Protein AF-A0A7J4PYC2-F1 (afdb_monomer)

pLDDT: mean 70.4, std 17.26, range [37.75, 92.25]

Solvent-accessible surface area (backbone atoms only — not comparable to full-atom values): 9037 Å² total; per-residue (Å²): 134,89,86,82,82,88,70,81,59,72,64,55,51,56,52,53,54,52,52,54,60,56,56,68,67,63,72,74,78,79,85,81,79,87,75,77,84,55,96,84,63,50,65,70,57,48,53,49,53,47,51,52,52,48,48,49,53,60,67,70,37,51,102,89,49,78,65,82,45,64,66,20,54,50,27,45,51,52,22,63,72,31,46,86,79,36,57,72,60,17,54,52,28,42,49,50,14,47,53,48,35,50,55,36,46,54,54,51,52,54,50,47,55,52,51,53,53,52,51,51,54,50,51,53,51,52,51,53,52,52,52,62,71,65,53,76,79,77,76,78,73,76,84,78,75,81,76,88,129

Mean predicted aligned error: 15.61 Å

Foldseek 3Di:
DDDDDDDPCVVVVVVVVVVVVVVVLVVLLDDLDDDQDPDPQQLVNLLVVLVVSLVSLQVNADPVQGFPLVQLVVLSVVLVVCSVPDVVSSSVSSVRSSVSSVVSSVVRVVVVVVVVVVVVVVVVVVVVVVVVVPPDPPPPPPPPPPDDD

Radius of gyration: 28.99 Å; Cα contacts (8 Å, |Δi|>4): 77; chains: 1; bounding box: 68×30×98 Å

Secondary structure (DSSP, 8-state):
-------SHHHHHHHHHHHHHHHHHHTT----------TT--HHHHHHHHHHHHHHHHHT-BTTB----HHHHHHHHHHHHHTTT-HHHHHHHHHHHHHHHHHHHHHHHHHHHHHHHHHHHHHHHHHHHHHHHHS--------------

Structure (mmCIF, N/CA/C/O backbone):
data_AF-A0A7J4PYC2-F1
#
_entry.id   AF-A0A7J4PYC2-F1
#
loop_
_atom_site.group_PDB
_atom_site.id
_atom_site.type_symbol
_atom_site.label_atom_id
_atom_site.label_alt_id
_atom_site.label_comp_id
_atom_site.label_asym_id
_atom_site.label_entity_id
_atom_site.label_seq_id
_atom_site.pdbx_PDB_ins_code
_atom_site.Cartn_x
_atom_site.Cartn_y
_atom_site.Cartn_z
_atom_site.occupancy
_atom_site.B_iso_or_equiv
_atom_site.auth_seq_id
_atom_site.auth_comp_id
_atom_site.auth_asym_id
_atom_site.auth_atom_id
_atom_site.pdbx_PDB_model_num
ATOM 1 N N . MET A 1 1 ? -21.188 -21.482 58.028 1.00 39.38 1 MET A N 1
ATOM 2 C CA . MET A 1 1 ? -20.099 -22.199 57.335 1.00 39.38 1 MET A CA 1
ATOM 3 C C . MET A 1 1 ? -20.074 -21.712 55.890 1.00 39.38 1 MET A C 1
ATOM 5 O O . MET A 1 1 ? -21.123 -21.668 55.265 1.00 39.38 1 MET A O 1
ATOM 9 N N . SER A 1 2 ? -18.905 -21.221 55.479 1.00 40.97 2 SER A N 1
ATOM 10 C CA . SER A 1 2 ? -18.466 -20.662 54.185 1.00 40.97 2 SER A CA 1
ATOM 11 C C . SER A 1 2 ? -19.153 -21.221 52.918 1.00 40.97 2 SER A C 1
ATOM 13 O O . SER A 1 2 ? -19.261 -22.432 52.775 1.00 40.97 2 SER A O 1
ATOM 15 N N . THR A 1 3 ? -19.718 -20.347 52.067 1.00 54.69 3 THR A N 1
ATOM 16 C CA . THR A 1 3 ? -19.234 -19.885 50.730 1.00 54.69 3 THR A CA 1
ATOM 17 C C . THR A 1 3 ? -19.562 -20.782 49.538 1.00 54.69 3 THR A C 1
ATOM 19 O O . THR A 1 3 ? -19.070 -21.902 49.464 1.00 54.69 3 THR A O 1
ATOM 22 N N . SER A 1 4 ? -20.248 -20.224 48.535 1.00 44.44 4 SER A N 1
ATOM 23 C CA . SER A 1 4 ? -19.762 -20.172 47.139 1.00 44.44 4 SER A CA 1
ATOM 24 C C . SER A 1 4 ? -20.834 -19.591 46.209 1.00 44.44 4 SER A C 1
ATOM 26 O O . SER A 1 4 ? -21.671 -20.304 45.665 1.00 44.44 4 SER A O 1
ATOM 28 N N . ASP A 1 5 ? -20.788 -18.276 46.000 1.00 47.88 5 ASP A N 1
ATOM 29 C CA . ASP A 1 5 ? -21.436 -17.655 44.844 1.00 47.88 5 ASP A CA 1
ATOM 30 C C . ASP A 1 5 ? -20.661 -18.045 43.570 1.00 47.88 5 ASP A C 1
ATOM 32 O O . ASP A 1 5 ? -19.434 -17.876 43.530 1.00 47.88 5 ASP A O 1
ATOM 36 N N . PRO A 1 6 ? -21.315 -18.532 42.499 1.00 47.97 6 PRO A N 1
ATOM 37 C CA . PRO A 1 6 ? -20.638 -18.776 41.241 1.00 47.97 6 PRO A CA 1
ATOM 38 C C . PRO A 1 6 ? -20.454 -17.446 40.491 1.00 47.97 6 PRO A C 1
ATOM 40 O O . PRO A 1 6 ? -21.300 -16.998 39.728 1.00 47.97 6 PRO A O 1
ATOM 43 N N . VAL A 1 7 ? -19.271 -16.867 40.692 1.00 50.16 7 VAL A N 1
ATOM 44 C CA . VAL A 1 7 ? -18.306 -16.656 39.608 1.00 50.16 7 VAL A CA 1
ATOM 45 C C . VAL A 1 7 ? -18.671 -15.638 38.481 1.00 50.16 7 VAL A C 1
ATOM 47 O O . VAL A 1 7 ? -19.472 -15.918 37.588 1.00 50.16 7 VAL A O 1
ATOM 50 N N . PRO A 1 8 ? -17.955 -14.494 38.393 1.00 51.22 8 PRO A N 1
ATOM 51 C CA . PRO A 1 8 ? -18.131 -13.451 37.372 1.00 51.22 8 PRO A CA 1
ATOM 52 C C . PRO A 1 8 ? -17.347 -13.696 36.056 1.00 51.22 8 PRO A C 1
ATOM 54 O O . PRO A 1 8 ? -16.954 -12.746 35.378 1.00 51.22 8 PRO A O 1
ATOM 57 N N . TYR A 1 9 ? -17.083 -14.946 35.652 1.00 48.59 9 TYR A N 1
ATOM 58 C CA . TYR A 1 9 ? -16.163 -15.230 34.526 1.00 48.59 9 TYR A CA 1
ATOM 59 C C . TYR A 1 9 ? -16.771 -15.060 33.121 1.00 48.59 9 TYR A C 1
ATOM 61 O O . TYR A 1 9 ? -16.027 -14.974 32.145 1.00 48.59 9 TYR A O 1
ATOM 69 N N . ARG A 1 10 ? -18.101 -14.946 32.978 1.00 49.06 10 ARG A N 1
ATOM 70 C CA . ARG A 1 10 ? -18.738 -14.759 31.656 1.00 49.06 10 ARG A CA 1
ATOM 71 C C . ARG A 1 10 ? -18.417 -13.406 31.012 1.00 49.06 10 ARG A C 1
ATOM 73 O O . ARG A 1 10 ? -18.254 -13.339 29.800 1.00 49.06 10 ARG A O 1
ATOM 80 N N . HIS A 1 11 ? -18.274 -12.345 31.807 1.00 49.59 11 HIS A N 1
ATOM 81 C CA . HIS A 1 11 ? -17.941 -11.015 31.285 1.00 49.59 11 HIS A CA 1
ATOM 82 C C . HIS A 1 11 ? -16.463 -10.887 30.889 1.00 49.59 11 HIS A C 1
ATOM 84 O O . HIS A 1 11 ? -16.151 -10.216 29.909 1.00 49.59 11 HIS A O 1
ATOM 90 N N . LEU A 1 12 ? -15.561 -11.584 31.591 1.00 50.16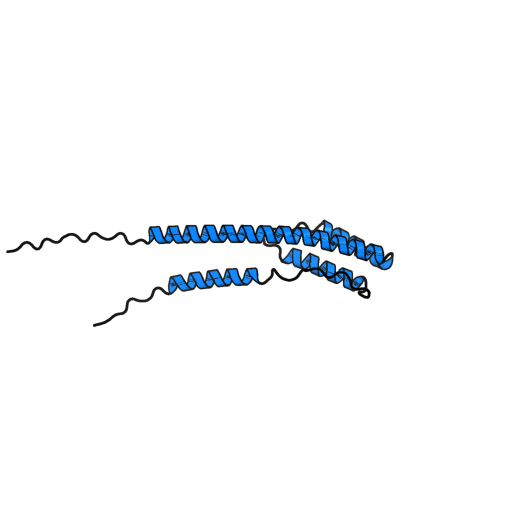 12 LEU A N 1
ATOM 91 C CA . LEU A 1 12 ? -14.131 -11.616 31.261 1.00 50.16 12 LEU A CA 1
ATOM 92 C C . LEU A 1 12 ? -13.854 -12.342 29.939 1.00 50.16 12 LEU A C 1
ATOM 94 O O . LEU A 1 12 ? -12.993 -11.913 29.175 1.00 50.16 12 LEU A O 1
ATOM 98 N N . LEU A 1 13 ? -14.627 -13.386 29.634 1.00 52.78 13 LEU A N 1
ATOM 99 C CA . LEU A 1 13 ? -14.516 -14.131 28.379 1.00 52.78 13 LEU A CA 1
ATOM 100 C C . LEU A 1 13 ? -14.882 -13.262 27.165 1.00 52.78 13 LEU A C 1
ATOM 102 O O . LEU A 1 13 ? -14.166 -13.267 26.168 1.00 52.78 13 LEU A O 1
ATOM 106 N N . CYS A 1 14 ? -15.931 -12.441 27.270 1.00 53.38 14 CYS A N 1
ATOM 107 C CA . CYS A 1 14 ? -16.302 -11.513 26.198 1.00 53.38 14 CYS A CA 1
ATOM 108 C C . CYS A 1 14 ? -15.233 -10.437 25.953 1.00 53.38 14 CYS A C 1
ATOM 110 O O . CYS A 1 14 ? -14.973 -10.096 24.802 1.00 53.38 14 CYS A O 1
ATOM 112 N N . ILE A 1 15 ? -14.582 -9.934 27.008 1.00 56.50 15 ILE A N 1
ATOM 113 C CA . ILE A 1 15 ? -13.504 -8.937 26.887 1.00 56.50 15 ILE A CA 1
ATOM 114 C C . ILE A 1 15 ? -12.249 -9.567 26.264 1.00 56.50 15 ILE A C 1
ATOM 116 O O . ILE A 1 15 ? -11.623 -8.954 25.400 1.00 56.50 15 ILE A O 1
ATOM 120 N N . ALA A 1 16 ? -11.914 -10.807 26.637 1.00 53.88 16 ALA A N 1
ATOM 121 C CA . ALA A 1 16 ? -10.782 -11.538 26.068 1.00 53.88 16 ALA A CA 1
ATOM 122 C C . ALA A 1 16 ? -10.976 -11.859 24.573 1.00 53.88 16 ALA A C 1
ATOM 124 O O . ALA A 1 16 ? -10.043 -11.706 23.786 1.00 53.88 16 ALA A O 1
ATOM 125 N N . VAL A 1 17 ? -12.193 -12.234 24.159 1.00 56.81 17 VAL A N 1
ATOM 126 C CA . VAL A 1 17 ? -12.520 -12.482 22.742 1.00 56.81 17 VAL A CA 1
ATOM 127 C C . VAL A 1 17 ? -12.502 -11.183 21.930 1.00 56.81 17 VAL A C 1
ATOM 129 O O . VAL A 1 17 ? -11.998 -11.175 20.807 1.00 56.81 17 VAL A O 1
ATOM 132 N N . LEU A 1 18 ? -12.966 -10.064 22.504 1.00 53.78 18 LEU A N 1
ATOM 133 C CA . LEU A 1 18 ? -12.870 -8.754 21.854 1.00 53.78 18 LEU A CA 1
ATOM 134 C C . LEU A 1 18 ? -11.400 -8.343 21.660 1.00 53.78 18 LEU A C 1
ATOM 136 O O . LEU A 1 18 ? -11.011 -7.956 20.563 1.00 53.78 18 LEU A O 1
ATOM 140 N N . ALA A 1 19 ? -10.561 -8.494 22.690 1.00 52.19 19 ALA A N 1
ATOM 141 C CA . ALA A 1 19 ? -9.135 -8.169 22.622 1.00 52.19 19 ALA A CA 1
ATOM 142 C C . ALA A 1 19 ? -8.370 -9.038 21.603 1.00 52.19 19 ALA A C 1
ATOM 144 O O . ALA A 1 19 ? -7.509 -8.521 20.889 1.00 52.19 19 ALA A O 1
ATOM 145 N N . ALA A 1 20 ? -8.717 -10.324 21.479 1.00 52.31 20 ALA A N 1
ATOM 146 C CA . ALA A 1 20 ? -8.119 -11.230 20.496 1.00 52.31 20 ALA A CA 1
ATOM 147 C C . ALA A 1 20 ? -8.473 -10.852 19.042 1.00 52.31 20 ALA A C 1
ATOM 149 O O . ALA A 1 20 ? -7.617 -10.940 18.161 1.00 52.31 20 ALA A O 1
ATOM 150 N N . LEU A 1 21 ? -9.695 -10.362 18.793 1.00 50.72 21 LEU A N 1
ATOM 151 C CA . LEU A 1 21 ? -10.105 -9.864 17.472 1.00 50.72 21 LEU A CA 1
ATOM 152 C C . LEU A 1 21 ? -9.372 -8.570 17.076 1.00 50.72 21 LEU A C 1
ATOM 154 O O . LEU A 1 21 ? -9.032 -8.398 15.906 1.00 50.72 21 LEU A O 1
ATOM 158 N N . PHE A 1 22 ? -9.063 -7.686 18.033 1.00 47.72 22 PHE A N 1
ATOM 159 C CA . PHE A 1 22 ? -8.304 -6.457 17.756 1.00 47.72 22 PHE A CA 1
ATOM 160 C C . PHE A 1 22 ? -6.796 -6.697 17.581 1.00 47.72 22 PHE A C 1
ATOM 162 O O . PHE A 1 22 ? -6.171 -6.031 16.753 1.00 47.72 22 PHE A O 1
ATOM 169 N N . TYR A 1 23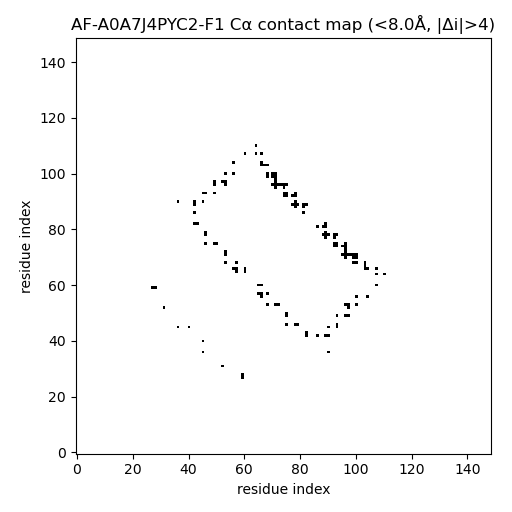 ? -6.207 -7.667 18.292 1.00 45.56 23 TYR A N 1
ATOM 170 C CA . TYR A 1 23 ? -4.782 -8.000 18.140 1.00 45.56 23 TYR A CA 1
ATOM 171 C C . TYR A 1 23 ? -4.463 -8.664 16.790 1.00 45.56 23 TYR A C 1
ATOM 173 O O . TYR A 1 23 ? -3.405 -8.408 16.217 1.00 45.56 23 TYR A O 1
ATOM 181 N N . GLY A 1 24 ? -5.391 -9.455 16.237 1.00 37.75 24 GLY A N 1
ATOM 182 C CA . GLY A 1 24 ? -5.218 -10.089 14.925 1.00 37.75 24 GLY A CA 1
ATOM 183 C C . GLY A 1 24 ? -5.221 -9.113 13.739 1.00 37.75 24 GLY A C 1
ATOM 184 O O . GLY A 1 24 ? -4.593 -9.388 12.720 1.00 37.75 24 GLY A O 1
ATOM 185 N N . ALA A 1 25 ? -5.878 -7.954 13.863 1.00 42.78 25 ALA A N 1
ATOM 186 C CA . ALA A 1 25 ? -5.975 -6.964 12.783 1.00 42.78 25 ALA A CA 1
ATOM 187 C C . ALA A 1 25 ? -4.785 -5.982 12.735 1.00 42.78 25 ALA A C 1
ATOM 189 O O . ALA A 1 25 ? -4.466 -5.439 11.678 1.00 42.78 25 ALA A O 1
ATOM 190 N N . ALA A 1 26 ? -4.100 -5.758 13.861 1.00 40.94 26 ALA A N 1
ATOM 191 C CA . ALA A 1 26 ? -2.967 -4.831 13.937 1.00 40.94 26 ALA A CA 1
ATOM 192 C C . ALA A 1 26 ? -1.638 -5.435 13.436 1.00 40.94 26 ALA A C 1
ATOM 194 O O . ALA A 1 26 ? -0.730 -4.693 13.063 1.00 40.94 26 ALA A O 1
ATOM 195 N N . ALA A 1 27 ? -1.523 -6.767 13.385 1.00 39.03 27 ALA A N 1
ATOM 196 C CA . ALA A 1 27 ? -0.279 -7.464 13.049 1.00 39.03 27 ALA A CA 1
ATOM 197 C C . ALA A 1 27 ? 0.130 -7.382 11.561 1.00 39.03 27 ALA A C 1
ATOM 199 O O . ALA A 1 27 ? 1.276 -7.673 11.234 1.00 39.03 27 ALA A O 1
ATOM 200 N N . ASN A 1 28 ? -0.756 -6.946 10.658 1.00 43.66 28 ASN A N 1
ATOM 201 C CA . ASN A 1 28 ? -0.485 -6.949 9.211 1.00 43.66 28 ASN A CA 1
ATOM 202 C C . ASN A 1 28 ? -0.046 -5.591 8.628 1.00 43.66 28 ASN A C 1
ATOM 204 O O . ASN A 1 28 ? 0.121 -5.469 7.417 1.00 43.66 28 ASN A O 1
ATOM 208 N N . ALA A 1 29 ? 0.165 -4.557 9.451 1.00 40.59 29 ALA A N 1
ATOM 209 C CA . ALA A 1 29 ? 0.474 -3.206 8.958 1.00 40.59 29 ALA A CA 1
ATOM 210 C C . ALA A 1 29 ? 1.978 -2.910 8.756 1.00 40.59 29 ALA A C 1
ATOM 212 O O . ALA A 1 29 ? 2.337 -1.802 8.355 1.00 40.59 29 ALA A O 1
ATOM 213 N N . GLN A 1 30 ? 2.876 -3.866 9.012 1.00 43.41 30 GLN A N 1
ATOM 214 C CA . GLN A 1 30 ? 4.320 -3.665 8.860 1.00 43.41 30 GLN A CA 1
ATOM 215 C C . GLN A 1 30 ? 4.894 -4.519 7.733 1.00 43.41 30 GLN A C 1
ATOM 217 O O . GLN A 1 30 ? 5.207 -5.688 7.917 1.00 43.41 30 GLN A O 1
ATOM 222 N N . SER A 1 31 ? 5.082 -3.907 6.565 1.00 40.38 31 SER A N 1
ATOM 223 C CA . SER A 1 31 ? 6.323 -4.016 5.775 1.00 40.38 31 SER A CA 1
ATOM 224 C C . SER A 1 31 ? 6.122 -3.384 4.404 1.00 40.38 31 SER A C 1
ATOM 226 O O . SER A 1 31 ? 5.604 -3.970 3.461 1.00 40.38 31 SER A O 1
ATOM 228 N N . ALA A 1 32 ? 6.532 -2.129 4.293 1.00 40.66 32 ALA A N 1
ATOM 229 C CA . ALA A 1 32 ? 6.509 -1.421 3.022 1.00 40.66 32 ALA A CA 1
ATOM 230 C C . ALA A 1 32 ? 7.474 -0.222 3.021 1.00 40.66 32 ALA A C 1
ATOM 232 O O . ALA A 1 32 ? 7.326 0.710 2.236 1.00 40.66 32 ALA A O 1
ATOM 233 N N . GLY A 1 33 ? 8.474 -0.246 3.907 1.00 38.47 33 GLY A N 1
ATOM 234 C CA . GLY A 1 33 ? 9.563 0.721 3.916 1.00 38.47 33 GLY A CA 1
ATOM 235 C C . GLY A 1 33 ? 10.507 0.474 2.742 1.00 38.47 33 GLY A C 1
ATOM 236 O O . GLY A 1 33 ? 11.023 -0.627 2.578 1.00 38.47 33 GLY A O 1
ATOM 237 N N . ALA A 1 34 ? 10.648 1.506 1.914 1.00 46.25 34 ALA A N 1
ATOM 238 C CA . ALA A 1 34 ? 11.728 1.805 0.978 1.00 46.25 34 ALA A CA 1
ATOM 239 C C . ALA A 1 34 ? 12.789 0.711 0.733 1.00 46.25 34 ALA A C 1
ATOM 241 O O . ALA A 1 34 ? 13.710 0.518 1.518 1.00 46.25 34 ALA A O 1
ATOM 242 N N . THR A 1 35 ? 12.738 0.112 -0.454 1.00 46.94 35 THR A N 1
ATOM 243 C CA . THR A 1 35 ? 13.915 -0.456 -1.117 1.00 46.94 35 THR A CA 1
ATOM 244 C C . THR A 1 35 ? 13.939 0.101 -2.534 1.00 46.94 35 THR A C 1
ATOM 246 O O . THR A 1 35 ? 13.058 -0.183 -3.345 1.00 46.94 35 THR A O 1
ATOM 249 N N . GLY A 1 36 ? 14.898 0.990 -2.804 1.00 53.62 36 GLY A N 1
ATOM 250 C CA . GLY A 1 36 ? 15.238 1.365 -4.173 1.00 53.62 36 GLY A CA 1
ATOM 251 C C . GLY A 1 36 ? 15.719 0.126 -4.927 1.00 53.62 36 GLY A C 1
ATOM 252 O O . GLY A 1 36 ? 16.291 -0.779 -4.318 1.00 53.62 36 GLY A O 1
ATOM 253 N N . TYR A 1 37 ? 15.456 0.060 -6.234 1.00 59.47 37 TYR A N 1
ATOM 254 C CA . TYR A 1 37 ? 15.951 -1.034 -7.068 1.00 59.47 37 TYR A CA 1
ATOM 255 C C . TYR A 1 37 ? 17.484 -1.023 -7.009 1.00 59.47 37 TYR A C 1
ATOM 257 O O . TYR A 1 37 ? 18.116 -0.072 -7.464 1.00 59.47 37 TYR A O 1
ATOM 265 N N . GLY A 1 38 ? 18.078 -2.036 -6.374 1.00 51.94 38 GLY A N 1
ATOM 266 C CA . GLY A 1 38 ? 19.530 -2.165 -6.296 1.00 51.94 38 GLY A CA 1
ATOM 267 C C . GLY A 1 38 ? 20.127 -2.323 -7.694 1.00 51.94 38 GLY A C 1
ATOM 268 O O . GLY A 1 38 ? 19.542 -3.004 -8.541 1.00 51.94 38 GLY A O 1
ATOM 269 N N . TYR A 1 39 ? 21.288 -1.704 -7.934 1.00 42.75 39 TYR A N 1
ATOM 270 C CA . TYR A 1 39 ? 22.082 -1.915 -9.148 1.00 42.75 39 TYR A CA 1
ATOM 271 C C . TYR A 1 39 ? 22.330 -3.425 -9.324 1.00 42.75 39 TYR A C 1
ATOM 273 O O . TYR A 1 39 ? 23.072 -4.022 -8.550 1.00 42.75 39 TYR A O 1
ATOM 281 N N . GLY A 1 40 ? 21.657 -4.050 -10.297 1.00 55.34 40 GLY A N 1
ATOM 282 C CA . GLY A 1 40 ? 21.726 -5.496 -10.565 1.00 55.34 40 GLY A CA 1
ATOM 283 C C . GLY A 1 40 ? 20.386 -6.241 -10.502 1.00 55.34 40 GLY A C 1
ATOM 284 O O . GLY A 1 40 ? 20.306 -7.386 -10.942 1.00 55.34 40 GLY A O 1
ATOM 285 N N . MET A 1 41 ? 19.311 -5.613 -10.016 1.00 69.06 41 MET A N 1
ATOM 286 C CA . MET A 1 41 ? 17.969 -6.194 -10.103 1.00 69.06 41 MET A CA 1
ATOM 287 C C . MET A 1 41 ? 17.478 -6.115 -11.555 1.00 69.06 41 MET A C 1
ATOM 289 O O . MET A 1 41 ? 17.397 -5.026 -12.105 1.00 69.06 41 MET A O 1
ATOM 293 N N . GLY A 1 42 ? 17.164 -7.244 -12.198 1.00 75.81 42 GLY A N 1
ATOM 294 C CA . GLY A 1 42 ? 16.617 -7.238 -13.562 1.00 75.81 42 GLY A CA 1
ATOM 295 C C . GLY A 1 42 ? 15.238 -6.567 -13.630 1.00 75.81 42 GLY A C 1
ATOM 296 O O . GLY A 1 42 ? 14.462 -6.653 -12.675 1.00 75.81 42 GLY A O 1
ATOM 297 N N . ALA A 1 43 ? 14.897 -5.949 -14.768 1.00 79.75 43 ALA A N 1
ATOM 298 C CA . ALA A 1 43 ? 13.638 -5.210 -14.937 1.00 79.75 43 ALA A CA 1
ATOM 299 C C . ALA A 1 43 ? 12.399 -6.044 -14.577 1.00 79.75 43 ALA A C 1
ATOM 301 O O . ALA A 1 43 ? 11.511 -5.556 -13.884 1.00 79.75 43 ALA A O 1
ATOM 302 N N . SER A 1 44 ? 12.368 -7.328 -14.945 1.00 82.50 44 SER A N 1
ATOM 303 C CA . SER A 1 44 ? 11.272 -8.238 -14.585 1.00 82.50 44 SER A CA 1
ATOM 304 C C . SER A 1 44 ? 11.143 -8.440 -13.073 1.00 82.50 44 SER A C 1
ATOM 306 O O . SER A 1 44 ? 10.035 -8.442 -12.540 1.00 82.50 44 SER A O 1
ATOM 308 N N . ALA A 1 45 ? 12.264 -8.571 -12.357 1.00 83.69 45 ALA A N 1
ATOM 309 C CA . ALA A 1 45 ? 12.255 -8.702 -10.902 1.00 83.69 45 ALA A CA 1
ATOM 310 C C . ALA A 1 45 ? 11.780 -7.401 -10.238 1.00 83.69 45 ALA A C 1
ATOM 312 O O . ALA A 1 45 ? 10.973 -7.446 -9.307 1.00 83.69 45 ALA A O 1
ATOM 313 N N . ALA A 1 46 ? 12.230 -6.251 -10.744 1.00 83.50 46 ALA A N 1
ATOM 314 C CA . ALA A 1 46 ? 11.789 -4.941 -10.282 1.00 83.50 46 ALA A CA 1
ATOM 315 C C . ALA A 1 46 ? 10.277 -4.753 -10.488 1.00 83.50 46 ALA A C 1
ATOM 317 O O . ALA A 1 46 ? 9.576 -4.472 -9.520 1.00 83.50 46 ALA A O 1
ATOM 318 N N . ILE A 1 47 ? 9.761 -5.017 -11.696 1.00 86.31 47 ILE A N 1
ATOM 319 C CA . ILE A 1 47 ? 8.324 -4.976 -12.021 1.00 86.31 47 ILE A CA 1
ATOM 320 C C . ILE A 1 47 ? 7.524 -5.867 -11.069 1.00 86.31 47 ILE A C 1
ATOM 322 O O . ILE A 1 47 ? 6.500 -5.435 -10.540 1.00 86.31 47 ILE A O 1
ATOM 326 N N . ASN A 1 48 ? 7.980 -7.101 -10.843 1.00 87.38 48 ASN A N 1
ATOM 327 C CA . ASN A 1 48 ? 7.289 -8.045 -9.969 1.00 87.38 48 ASN A CA 1
ATOM 328 C C . ASN A 1 48 ? 7.294 -7.574 -8.513 1.00 87.38 48 ASN A C 1
ATOM 330 O O . ASN A 1 48 ? 6.262 -7.640 -7.853 1.00 87.38 48 ASN A O 1
ATOM 334 N N . SER A 1 49 ? 8.411 -7.033 -8.024 1.00 85.38 49 SER A N 1
ATOM 335 C CA . SER A 1 49 ? 8.489 -6.448 -6.682 1.00 85.38 49 SER A CA 1
ATOM 336 C C . SER A 1 49 ? 7.509 -5.284 -6.516 1.00 85.38 49 SER A C 1
ATOM 338 O O . SER A 1 49 ? 6.756 -5.239 -5.541 1.00 85.38 49 SER A O 1
ATOM 340 N N . THR A 1 50 ? 7.456 -4.370 -7.489 1.00 85.56 50 THR A N 1
ATOM 341 C CA . THR A 1 50 ? 6.515 -3.243 -7.477 1.00 85.56 50 THR A CA 1
ATOM 342 C C . THR A 1 50 ? 5.070 -3.719 -7.555 1.00 85.56 50 THR A C 1
ATOM 344 O O . THR A 1 50 ? 4.231 -3.228 -6.809 1.00 85.56 50 THR A O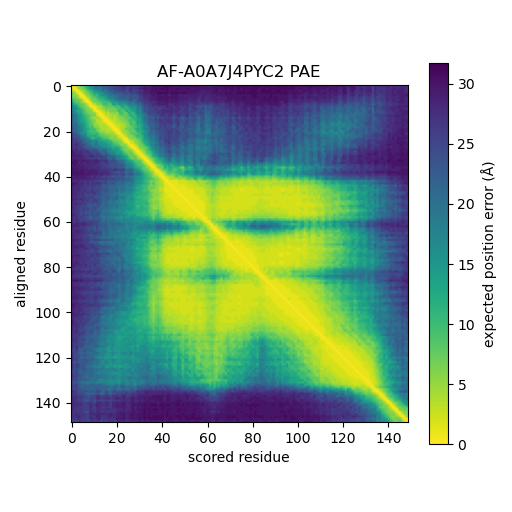 1
ATOM 347 N N . ALA A 1 51 ? 4.768 -4.689 -8.419 1.00 86.50 51 ALA A N 1
ATOM 348 C CA . ALA A 1 51 ? 3.428 -5.254 -8.544 1.00 86.50 51 ALA A CA 1
ATOM 349 C C . ALA A 1 51 ? 2.978 -5.926 -7.241 1.00 86.50 51 ALA A C 1
ATOM 351 O O . ALA A 1 51 ? 1.861 -5.684 -6.790 1.00 86.50 51 ALA A O 1
ATOM 352 N N . SER A 1 52 ? 3.857 -6.696 -6.594 1.00 86.62 52 SER A N 1
ATOM 353 C CA . SER A 1 52 ? 3.588 -7.298 -5.286 1.00 86.62 52 SER A CA 1
ATOM 354 C C . SER A 1 52 ? 3.328 -6.244 -4.211 1.00 86.62 52 SER A C 1
ATOM 356 O O . SER A 1 52 ? 2.398 -6.401 -3.428 1.00 86.62 52 SER A O 1
ATOM 358 N N . TYR A 1 53 ? 4.086 -5.146 -4.205 1.00 84.69 53 TYR A N 1
ATOM 359 C CA . TYR A 1 53 ? 3.867 -4.024 -3.287 1.00 84.69 53 TYR A CA 1
ATOM 360 C C . TYR A 1 53 ? 2.518 -3.323 -3.515 1.00 84.69 53 TYR A C 1
ATOM 362 O O . TYR A 1 53 ? 1.780 -3.051 -2.573 1.00 84.69 53 TYR A O 1
ATOM 370 N N . VAL A 1 54 ? 2.161 -3.039 -4.769 1.00 86.19 54 VAL A N 1
ATOM 371 C CA . VAL A 1 54 ? 0.861 -2.424 -5.090 1.00 86.19 54 VAL A CA 1
ATOM 372 C C . VAL A 1 54 ? -0.284 -3.367 -4.709 1.00 86.19 54 VAL A C 1
ATOM 374 O O . VAL A 1 54 ? -1.275 -2.935 -4.121 1.00 86.19 54 VAL A O 1
ATOM 377 N N . ASN A 1 55 ? -0.129 -4.665 -4.975 1.00 86.38 55 ASN A N 1
ATOM 378 C CA . ASN A 1 55 ? -1.125 -5.671 -4.624 1.00 86.38 55 ASN A CA 1
ATOM 379 C C . ASN A 1 55 ? -1.269 -5.857 -3.112 1.00 86.38 55 ASN A C 1
ATOM 381 O O . ASN A 1 55 ? -2.393 -6.025 -2.648 1.00 86.38 55 ASN A O 1
ATOM 385 N N . SER A 1 56 ? -0.185 -5.790 -2.334 1.00 83.31 56 SER A N 1
ATOM 386 C CA . SER A 1 56 ? -0.287 -5.875 -0.875 1.00 83.31 56 SER A CA 1
ATOM 387 C C . SER A 1 56 ? -1.041 -4.678 -0.298 1.00 83.31 56 SER A C 1
ATOM 389 O O . SER A 1 56 ? -1.859 -4.864 0.599 1.00 83.31 56 SER A O 1
ATOM 391 N N . ILE A 1 57 ? -0.862 -3.474 -0.854 1.00 82.00 57 ILE A N 1
ATOM 392 C CA . ILE A 1 57 ? -1.654 -2.285 -0.487 1.00 82.00 57 ILE A CA 1
ATOM 393 C C . ILE A 1 57 ? -3.125 -2.466 -0.869 1.00 82.00 57 ILE A C 1
ATOM 395 O O . ILE A 1 57 ? -4.011 -2.115 -0.093 1.00 82.00 57 ILE A O 1
ATOM 399 N N . ASN A 1 58 ? -3.398 -3.057 -2.034 1.00 83.06 58 ASN A N 1
ATOM 400 C CA . ASN A 1 58 ? -4.765 -3.374 -2.438 1.00 83.06 58 ASN A CA 1
ATOM 401 C C . ASN A 1 58 ? -5.425 -4.387 -1.486 1.00 83.06 58 ASN A C 1
ATOM 403 O O . ASN A 1 58 ? -6.579 -4.226 -1.117 1.00 83.06 58 ASN A O 1
ATOM 407 N N . GLN A 1 59 ? -4.696 -5.416 -1.047 1.00 78.44 59 GLN A N 1
ATOM 408 C CA . GLN A 1 59 ? -5.215 -6.450 -0.141 1.00 78.44 59 GLN A CA 1
ATOM 409 C C . GLN A 1 59 ? -5.312 -6.001 1.319 1.00 78.44 59 GLN A C 1
ATOM 411 O O . GLN A 1 59 ? -6.137 -6.519 2.062 1.00 78.44 59 GLN A O 1
ATOM 416 N N . SER A 1 60 ? -4.488 -5.040 1.740 1.00 69.00 60 SER A N 1
ATOM 417 C CA . SER A 1 60 ? -4.584 -4.430 3.074 1.00 69.00 60 SER A CA 1
ATOM 418 C C . SER A 1 60 ? -5.684 -3.370 3.164 1.00 69.00 60 SER A C 1
ATOM 420 O O . SER A 1 60 ? -5.894 -2.785 4.227 1.00 69.00 60 SER A O 1
ATOM 422 N N . SER A 1 61 ? -6.426 -3.151 2.075 1.00 63.00 61 SER A N 1
ATOM 423 C CA . SER A 1 61 ? -7.626 -2.330 2.092 1.00 63.00 61 SER A CA 1
ATOM 424 C C . SER A 1 61 ? -8.755 -3.014 2.866 1.00 63.00 61 SER A C 1
ATOM 426 O O . SER A 1 61 ? -9.103 -4.170 2.638 1.00 63.00 61 SER A O 1
ATOM 428 N N . TYR A 1 62 ? -9.311 -2.296 3.839 1.00 63.81 62 TYR A N 1
ATOM 429 C CA . TYR A 1 62 ? -10.489 -2.747 4.576 1.00 63.81 62 TYR A CA 1
ATOM 430 C C . TYR A 1 62 ? -11.741 -2.492 3.730 1.00 63.81 62 TYR A C 1
ATOM 432 O O . TYR A 1 62 ? -11.760 -1.551 2.942 1.00 63.81 62 TYR A O 1
ATOM 440 N N . LEU A 1 63 ? -12.817 -3.257 3.960 1.00 59.03 63 LEU A N 1
ATOM 441 C CA . LEU A 1 63 ? -14.116 -3.168 3.256 1.00 59.03 63 LEU A CA 1
ATOM 442 C C . LEU A 1 63 ? -14.660 -1.738 3.039 1.00 59.03 63 LEU A C 1
ATOM 444 O O . LEU A 1 63 ? -15.457 -1.521 2.134 1.00 59.03 63 LEU A O 1
ATOM 448 N N . ILE A 1 64 ? -14.255 -0.779 3.875 1.00 59.09 64 ILE A N 1
ATOM 449 C CA . ILE A 1 64 ? -14.756 0.601 3.907 1.00 59.09 64 ILE A CA 1
ATOM 450 C C . ILE A 1 64 ? -13.750 1.604 3.302 1.00 59.09 64 ILE A C 1
ATOM 452 O O . ILE A 1 64 ? -14.120 2.727 2.972 1.00 59.09 64 ILE A O 1
ATOM 456 N N . PHE A 1 65 ? -12.482 1.219 3.129 1.00 68.25 65 PHE A N 1
ATOM 457 C CA . PHE A 1 65 ? -11.407 2.103 2.673 1.00 68.25 65 PHE A CA 1
ATOM 458 C C . PHE A 1 65 ? -10.641 1.461 1.518 1.00 68.25 65 PHE A C 1
ATOM 460 O O . PHE A 1 65 ? -9.622 0.810 1.733 1.00 68.25 65 PHE A O 1
ATOM 467 N N . TYR A 1 66 ? -11.119 1.676 0.291 1.00 75.62 66 TYR A N 1
ATOM 468 C CA . TYR A 1 66 ? -10.432 1.230 -0.921 1.00 75.62 66 TYR A CA 1
ATOM 469 C C . TYR A 1 66 ? -9.406 2.276 -1.391 1.00 75.62 66 TYR A C 1
ATOM 471 O O . TYR A 1 66 ? -9.790 3.409 -1.698 1.00 75.62 66 TYR A O 1
ATOM 479 N N . PRO A 1 67 ? -8.107 1.937 -1.475 1.00 80.88 67 PRO A N 1
ATOM 480 C CA . PRO A 1 67 ? -7.091 2.836 -1.999 1.00 80.88 67 PRO A CA 1
ATOM 481 C C . PRO A 1 67 ? -7.272 3.016 -3.510 1.00 80.88 67 PRO A C 1
ATOM 483 O O . PRO A 1 67 ? -7.455 2.049 -4.251 1.00 80.88 67 PRO A O 1
ATOM 486 N N . ASN A 1 68 ? -7.161 4.252 -4.003 1.00 84.94 68 ASN A N 1
ATOM 487 C CA . ASN A 1 68 ? -7.180 4.498 -5.446 1.00 84.94 68 ASN A CA 1
ATOM 488 C C . ASN A 1 68 ? -5.801 4.208 -6.056 1.00 84.94 68 ASN A C 1
ATOM 490 O O . ASN A 1 68 ? -4.929 5.078 -6.115 1.00 84.94 68 ASN A O 1
ATOM 494 N N . LEU A 1 69 ? -5.615 2.975 -6.527 1.00 87.06 69 LEU A N 1
ATOM 495 C CA . LEU A 1 69 ? -4.356 2.491 -7.105 1.00 87.06 69 LEU A CA 1
ATOM 496 C C . LEU A 1 69 ? -4.276 2.628 -8.633 1.00 87.06 69 LEU A C 1
ATOM 498 O O . LEU A 1 69 ? -3.307 2.169 -9.234 1.00 87.06 69 LEU A O 1
ATOM 502 N N . THR A 1 70 ? -5.243 3.292 -9.276 1.00 88.19 70 THR A N 1
ATOM 503 C CA . THR A 1 70 ? -5.303 3.439 -10.745 1.00 88.19 70 THR A CA 1
ATOM 504 C C . THR A 1 70 ? -4.005 4.012 -11.322 1.00 88.19 70 THR A C 1
ATOM 506 O O . THR A 1 70 ? -3.460 3.488 -12.291 1.00 88.19 70 THR A O 1
ATOM 509 N N . GLY A 1 71 ? -3.453 5.052 -10.685 1.00 84.06 71 GLY A N 1
ATOM 510 C CA . GLY A 1 71 ? -2.178 5.646 -11.097 1.00 84.06 71 GLY A CA 1
ATOM 511 C C . GLY A 1 71 ? -1.001 4.674 -10.973 1.00 84.06 71 GLY A C 1
ATOM 512 O O . GLY A 1 71 ? -0.184 4.575 -11.886 1.00 84.06 71 GLY A O 1
ATOM 513 N N . ALA A 1 72 ? -0.943 3.907 -9.881 1.00 87.12 72 ALA A N 1
ATOM 514 C CA . ALA A 1 72 ? 0.107 2.920 -9.657 1.00 87.12 72 ALA A CA 1
ATOM 515 C C . ALA A 1 72 ? 0.062 1.787 -10.696 1.00 87.12 72 ALA A C 1
ATOM 517 O O . ALA A 1 72 ? 1.102 1.430 -11.253 1.00 87.12 72 ALA A O 1
ATOM 518 N N . TYR A 1 73 ? -1.132 1.275 -11.011 1.00 89.69 73 TYR A N 1
ATOM 519 C CA . TYR A 1 73 ? -1.315 0.257 -12.048 1.00 89.69 73 TYR A CA 1
ATOM 520 C C . TYR A 1 73 ? -1.009 0.782 -13.456 1.00 89.69 73 TYR A C 1
ATOM 522 O O . TYR A 1 73 ? -0.375 0.071 -14.235 1.00 89.69 73 TYR A O 1
ATOM 530 N N . ASN A 1 74 ? -1.359 2.035 -13.764 1.00 92.25 74 ASN A N 1
ATOM 531 C CA . ASN A 1 74 ? -1.011 2.655 -15.045 1.00 92.25 74 ASN A CA 1
ATOM 532 C C . ASN A 1 74 ? 0.507 2.754 -15.237 1.00 92.25 74 ASN A C 1
ATOM 534 O O . ASN A 1 74 ? 1.021 2.326 -16.270 1.00 92.25 74 ASN A O 1
ATOM 538 N N . TYR A 1 75 ? 1.240 3.248 -14.234 1.00 89.44 75 TYR A N 1
ATOM 539 C CA . TYR A 1 75 ? 2.702 3.323 -14.305 1.00 89.44 75 TYR A CA 1
ATOM 540 C C . TYR A 1 75 ? 3.362 1.940 -14.372 1.00 89.44 75 TYR A C 1
ATOM 542 O O . TYR A 1 75 ? 4.338 1.770 -15.098 1.00 89.44 75 TYR A O 1
ATOM 550 N N . LEU A 1 76 ? 2.814 0.941 -13.672 1.00 89.06 76 LEU A N 1
ATOM 551 C CA . LEU A 1 76 ? 3.249 -0.455 -13.787 1.00 89.06 76 LEU A CA 1
ATOM 552 C C . LEU A 1 76 ? 3.062 -1.006 -15.205 1.00 89.06 76 LEU A C 1
ATOM 554 O O . LEU A 1 76 ? 3.939 -1.705 -15.709 1.00 89.06 76 LEU A O 1
ATOM 558 N N . ASN A 1 77 ? 1.938 -0.691 -15.848 1.00 91.69 77 ASN A N 1
ATOM 559 C CA . ASN A 1 77 ? 1.657 -1.150 -17.204 1.00 91.69 77 ASN A CA 1
ATOM 560 C C . ASN A 1 77 ? 2.584 -0.477 -18.228 1.00 91.69 77 ASN A C 1
ATOM 562 O O . ASN A 1 77 ? 3.177 -1.152 -19.066 1.00 91.69 77 ASN A O 1
ATOM 566 N N . MET A 1 78 ? 2.801 0.837 -18.096 1.00 88.31 78 MET A N 1
ATOM 567 C CA . MET A 1 78 ? 3.785 1.566 -18.905 1.00 88.31 78 MET A CA 1
ATOM 568 C C . MET A 1 78 ? 5.197 0.991 -18.718 1.00 88.31 78 MET A C 1
ATOM 570 O O . MET A 1 78 ? 5.900 0.762 -19.695 1.00 88.31 78 MET A O 1
ATOM 574 N N . ALA A 1 79 ? 5.594 0.683 -17.479 1.00 87.38 79 ALA A N 1
ATOM 575 C CA . ALA A 1 79 ? 6.899 0.093 -17.192 1.00 87.38 79 ALA A CA 1
ATOM 576 C C . ALA A 1 79 ? 7.073 -1.296 -17.828 1.00 87.38 79 ALA A C 1
ATOM 578 O O . ALA A 1 79 ? 8.155 -1.618 -18.305 1.00 87.38 79 ALA A O 1
ATOM 579 N N . ARG A 1 80 ? 6.017 -2.121 -17.867 1.00 88.06 80 ARG A N 1
ATOM 580 C CA . ARG A 1 80 ? 6.054 -3.424 -18.552 1.00 88.06 80 ARG A CA 1
ATOM 581 C C . ARG A 1 80 ? 6.300 -3.266 -20.048 1.00 88.06 80 ARG A C 1
ATOM 583 O O . ARG A 1 80 ? 7.160 -3.965 -20.581 1.00 88.06 80 ARG A O 1
ATOM 590 N N . ASN A 1 81 ? 5.605 -2.326 -20.681 1.00 89.00 81 ASN A N 1
ATOM 591 C CA . ASN A 1 81 ? 5.729 -2.073 -22.116 1.00 89.00 81 ASN A CA 1
ATOM 592 C C . ASN A 1 81 ? 7.111 -1.517 -22.494 1.00 89.00 81 ASN A C 1
ATOM 594 O O . ASN A 1 81 ? 7.668 -1.899 -23.516 1.00 89.00 81 ASN A O 1
ATOM 598 N N . GLU A 1 82 ? 7.695 -0.671 -21.643 1.00 85.62 82 GLU A N 1
ATOM 599 C CA . GLU A 1 82 ? 8.985 -0.011 -21.901 1.00 85.62 82 GLU A CA 1
ATOM 600 C C . GLU A 1 82 ? 10.210 -0.819 -21.439 1.00 85.62 82 GLU A C 1
ATOM 602 O O . GLU A 1 82 ? 11.349 -0.459 -21.749 1.00 85.62 82 GLU A O 1
ATOM 607 N N . SER A 1 83 ? 9.996 -1.932 -20.727 1.00 81.62 83 SER A N 1
ATOM 608 C CA . SER A 1 83 ? 11.060 -2.731 -20.096 1.00 81.62 83 SER A CA 1
ATOM 609 C C . SER A 1 83 ? 12.106 -3.289 -21.060 1.00 81.62 83 SER A C 1
ATOM 611 O O . SER A 1 83 ? 13.245 -3.514 -20.652 1.00 81.62 83 SER A O 1
ATOM 613 N N . GLN A 1 84 ? 11.738 -3.484 -22.328 1.00 80.12 84 GLN A N 1
ATOM 614 C CA . GLN A 1 84 ? 12.627 -3.983 -23.382 1.00 80.12 84 GLN A CA 1
ATOM 615 C C . GLN A 1 84 ? 13.312 -2.858 -24.172 1.00 80.12 84 GLN A C 1
ATOM 617 O O . GLN A 1 84 ? 14.339 -3.095 -24.802 1.00 80.12 84 GLN A O 1
ATOM 622 N N . THR A 1 85 ? 12.767 -1.640 -24.118 1.00 82.25 85 THR A N 1
ATOM 623 C CA . THR A 1 85 ? 13.205 -0.502 -24.940 1.00 82.25 85 THR A CA 1
ATOM 624 C C . THR A 1 85 ? 14.123 0.432 -24.160 1.00 82.25 85 THR A C 1
ATOM 626 O O . THR A 1 85 ? 15.154 0.870 -24.668 1.00 82.25 85 THR A O 1
ATOM 629 N N . ASN A 1 86 ? 13.771 0.750 -22.910 1.00 83.31 86 ASN A N 1
ATOM 630 C CA . ASN A 1 86 ? 14.529 1.682 -22.084 1.00 83.31 86 ASN A CA 1
ATOM 631 C C . ASN A 1 86 ? 14.436 1.313 -20.597 1.00 83.31 86 ASN A C 1
ATOM 633 O O . ASN A 1 86 ? 13.472 1.634 -19.893 1.00 83.31 86 ASN A O 1
ATOM 637 N N . LEU A 1 87 ? 15.495 0.676 -20.097 1.00 81.81 87 LEU A N 1
ATOM 638 C CA . LEU A 1 87 ? 15.596 0.255 -18.699 1.00 81.81 87 LEU A CA 1
ATOM 639 C C . LEU A 1 87 ? 15.549 1.443 -17.726 1.00 81.81 87 LEU A C 1
ATOM 641 O O . LEU A 1 87 ? 14.857 1.379 -16.713 1.00 81.81 87 LEU A O 1
ATOM 645 N N . THR A 1 88 ? 16.223 2.550 -18.038 1.00 82.19 88 THR A N 1
ATOM 646 C CA . THR A 1 88 ? 16.249 3.747 -17.180 1.00 82.19 88 THR A CA 1
ATOM 647 C C . THR A 1 88 ? 14.857 4.354 -17.029 1.00 82.19 88 THR A C 1
ATOM 649 O O . THR A 1 88 ? 14.421 4.667 -15.919 1.00 82.19 88 THR A O 1
ATOM 652 N N . TYR A 1 89 ? 14.127 4.472 -18.139 1.00 82.31 89 TYR A N 1
ATOM 653 C CA . TYR A 1 89 ? 12.752 4.965 -18.129 1.00 82.31 89 TYR A CA 1
ATOM 654 C C . TYR A 1 89 ? 11.810 4.010 -17.384 1.00 82.31 89 TYR A C 1
ATOM 656 O O . TYR A 1 89 ? 10.970 4.450 -16.597 1.00 82.31 89 TYR A O 1
ATOM 664 N N . THR A 1 90 ? 12.023 2.702 -17.536 1.00 82.69 90 THR A N 1
ATOM 665 C CA . THR A 1 90 ? 11.291 1.660 -16.805 1.00 82.69 90 THR A CA 1
ATOM 666 C C . THR A 1 90 ? 11.445 1.811 -15.294 1.00 82.69 90 THR A C 1
ATOM 668 O O . THR A 1 90 ? 10.442 1.867 -14.583 1.00 82.69 90 THR A O 1
ATOM 671 N N . TYR A 1 91 ? 12.669 1.957 -14.775 1.00 82.31 91 TYR A N 1
ATOM 672 C CA . TYR A 1 91 ? 12.878 2.155 -13.333 1.00 82.31 91 TYR A CA 1
ATOM 673 C C . TYR A 1 91 ? 12.243 3.447 -12.814 1.00 82.31 91 TYR A C 1
ATOM 675 O O . TYR A 1 91 ? 11.701 3.461 -11.706 1.00 82.31 91 TYR A O 1
ATOM 683 N N . LEU A 1 92 ? 12.248 4.516 -13.616 1.00 86.00 92 LEU A N 1
ATOM 684 C CA . LEU A 1 92 ? 11.581 5.770 -13.269 1.00 86.00 92 LEU A CA 1
ATOM 685 C C . LEU A 1 92 ? 10.060 5.584 -13.151 1.00 86.00 92 LEU A C 1
ATOM 687 O O . LEU A 1 92 ? 9.455 6.050 -12.181 1.00 86.00 92 LEU A O 1
ATOM 691 N N . LEU A 1 93 ? 9.442 4.865 -14.091 1.00 86.50 93 LEU A N 1
ATOM 692 C CA . LEU A 1 93 ? 8.016 4.528 -14.042 1.00 86.50 93 LEU A CA 1
ATOM 693 C C . LEU A 1 93 ? 7.679 3.635 -12.843 1.00 86.50 93 LEU A C 1
ATOM 695 O O . LEU A 1 93 ? 6.711 3.905 -12.132 1.00 86.50 93 LEU A O 1
ATOM 699 N N . LEU A 1 94 ? 8.504 2.628 -12.548 1.00 85.69 94 LEU A N 1
ATOM 700 C CA . LEU A 1 94 ? 8.327 1.778 -11.368 1.00 85.69 94 LEU A CA 1
ATOM 701 C C . LEU A 1 94 ? 8.474 2.560 -10.055 1.00 85.69 94 LEU A C 1
ATOM 703 O O . LEU A 1 94 ? 7.768 2.281 -9.084 1.00 85.69 94 LEU A O 1
ATOM 707 N N . GLY A 1 95 ? 9.362 3.556 -10.017 1.00 81.88 95 GLY A N 1
ATOM 708 C CA . GLY A 1 95 ? 9.472 4.497 -8.903 1.00 81.88 95 GLY A CA 1
ATOM 709 C C . GLY A 1 95 ? 8.189 5.310 -8.713 1.00 81.88 95 GLY A C 1
ATOM 710 O O . GLY A 1 95 ? 7.667 5.384 -7.600 1.00 81.88 95 GLY A O 1
ATOM 711 N N . LYS A 1 96 ? 7.621 5.845 -9.804 1.00 84.00 96 LYS A N 1
ATOM 712 C CA . LYS A 1 96 ? 6.334 6.565 -9.780 1.00 84.00 96 LYS A CA 1
ATOM 713 C C . LYS A 1 96 ? 5.171 5.674 -9.344 1.00 84.00 96 LYS A C 1
ATOM 715 O O . LYS A 1 96 ? 4.353 6.108 -8.534 1.00 84.00 96 LYS A O 1
ATOM 720 N N . ALA A 1 97 ? 5.118 4.431 -9.828 1.00 84.56 97 ALA A N 1
ATOM 721 C CA . ALA A 1 97 ? 4.108 3.453 -9.428 1.00 84.56 97 ALA A CA 1
ATOM 722 C C . ALA A 1 97 ? 4.140 3.212 -7.913 1.00 84.56 97 ALA A C 1
ATOM 724 O O . ALA A 1 97 ? 3.114 3.303 -7.236 1.00 84.56 97 ALA A O 1
ATOM 725 N N . ARG A 1 98 ? 5.341 2.979 -7.369 1.00 84.44 98 ARG A N 1
ATOM 726 C CA . ARG A 1 98 ? 5.540 2.740 -5.938 1.00 84.44 98 ARG A CA 1
ATOM 727 C C . ARG A 1 98 ? 5.209 3.969 -5.096 1.00 84.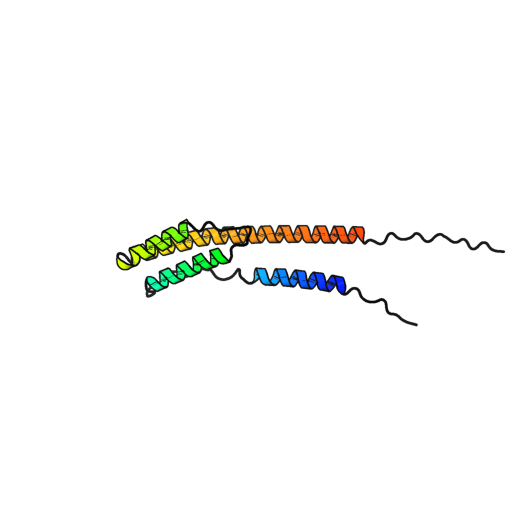44 98 ARG A C 1
ATOM 729 O O . ARG A 1 98 ? 4.489 3.838 -4.114 1.00 84.44 98 ARG A O 1
ATOM 736 N N . ALA A 1 99 ? 5.674 5.152 -5.499 1.00 83.50 99 ALA A N 1
ATOM 737 C CA . ALA A 1 99 ? 5.375 6.401 -4.802 1.00 83.50 99 ALA A CA 1
ATOM 738 C C . ALA A 1 99 ? 3.863 6.681 -4.764 1.00 83.50 99 ALA A C 1
ATOM 740 O O . ALA A 1 99 ? 3.322 7.017 -3.712 1.00 83.50 99 ALA A O 1
ATOM 741 N N . SER A 1 100 ? 3.166 6.473 -5.886 1.00 85.38 100 SER A N 1
ATOM 742 C CA . SER A 1 100 ? 1.710 6.627 -5.962 1.00 85.38 100 SER A CA 1
ATOM 743 C C . SER A 1 100 ? 0.984 5.675 -5.007 1.00 85.38 100 SER A C 1
ATOM 745 O O . SER A 1 100 ? 0.092 6.109 -4.278 1.00 85.38 100 SER A O 1
ATOM 747 N N . ALA A 1 101 ? 1.392 4.405 -4.955 1.00 84.44 101 ALA A N 1
ATOM 748 C CA . ALA A 1 101 ? 0.813 3.436 -4.030 1.00 84.44 101 ALA A CA 1
ATOM 749 C C . ALA A 1 101 ? 1.142 3.757 -2.561 1.00 84.44 101 ALA A C 1
ATOM 751 O O . ALA A 1 101 ? 0.269 3.661 -1.702 1.00 84.44 101 ALA A O 1
ATOM 752 N N . GLN A 1 102 ? 2.358 4.226 -2.269 1.00 84.25 102 GLN A N 1
ATOM 753 C CA . GLN A 1 102 ? 2.774 4.611 -0.919 1.00 84.25 102 GLN A CA 1
ATOM 754 C C . GLN A 1 102 ? 1.938 5.772 -0.359 1.00 84.25 102 GLN A C 1
ATOM 756 O O . GLN A 1 102 ? 1.572 5.750 0.817 1.00 84.25 102 GLN A O 1
ATOM 761 N N . VAL A 1 103 ? 1.589 6.766 -1.184 1.00 85.62 103 VAL A N 1
ATOM 762 C CA . VAL A 1 103 ? 0.682 7.854 -0.771 1.00 85.62 103 VAL A CA 1
ATOM 763 C C . VAL A 1 103 ? -0.672 7.289 -0.342 1.00 85.62 103 VAL A C 1
ATOM 765 O O . VAL A 1 103 ? -1.185 7.653 0.716 1.00 85.62 103 VAL A O 1
ATOM 768 N N . GLN A 1 104 ? -1.225 6.350 -1.113 1.00 83.88 104 GLN A N 1
ATOM 769 C CA . GLN A 1 104 ? -2.494 5.704 -0.769 1.00 83.88 104 GLN A CA 1
ATOM 770 C C . GLN A 1 104 ? -2.388 4.870 0.509 1.00 83.88 104 GLN A C 1
ATOM 772 O O . GLN A 1 104 ? -3.279 4.920 1.353 1.00 83.88 104 GLN A O 1
ATOM 777 N N . GLN A 1 105 ? -1.272 4.166 0.704 1.00 83.12 105 GLN A N 1
ATOM 778 C CA . GLN A 1 105 ? -1.016 3.421 1.934 1.00 83.12 105 GLN A CA 1
ATOM 779 C C . GLN A 1 105 ? -0.990 4.337 3.165 1.00 83.12 105 GLN A C 1
ATOM 781 O O . GLN A 1 105 ? -1.587 4.013 4.188 1.00 83.12 105 GLN A O 1
ATOM 786 N N . GLN A 1 106 ? -0.337 5.500 3.082 1.00 81.25 106 GLN A N 1
ATOM 787 C CA . GLN A 1 106 ? -0.301 6.459 4.192 1.00 81.25 106 GLN A CA 1
ATOM 788 C C . GLN A 1 106 ? -1.690 6.999 4.536 1.00 81.25 106 GLN A C 1
ATOM 790 O O . GLN A 1 106 ? -2.017 7.165 5.711 1.00 81.25 106 GLN A O 1
ATOM 795 N N . ILE A 1 107 ? -2.512 7.259 3.520 1.00 80.38 107 ILE A N 1
ATOM 796 C CA . ILE A 1 107 ? -3.906 7.664 3.705 1.00 80.38 107 ILE A CA 1
ATOM 797 C C . ILE A 1 107 ? -4.682 6.549 4.421 1.00 80.38 107 ILE A C 1
ATOM 799 O O . ILE A 1 107 ? -5.366 6.812 5.410 1.00 80.38 107 ILE A O 1
ATOM 803 N N . LEU A 1 108 ? -4.509 5.300 3.985 1.00 79.81 108 LEU A N 1
ATOM 804 C CA . LEU A 1 108 ? -5.162 4.133 4.576 1.00 79.81 108 LEU A CA 1
ATOM 805 C C . LEU A 1 108 ? -4.794 3.950 6.058 1.00 79.81 108 LEU A C 1
ATOM 807 O O . LEU A 1 108 ? -5.674 3.761 6.896 1.00 79.81 108 LEU A O 1
ATOM 811 N N . LEU A 1 109 ? -3.510 4.100 6.399 1.00 77.19 109 LEU A N 1
ATOM 812 C CA . LEU A 1 109 ? -3.024 4.029 7.782 1.00 77.19 109 LEU A CA 1
ATOM 813 C C . LEU A 1 109 ? -3.617 5.134 8.668 1.00 77.19 109 LEU A C 1
ATOM 815 O O . LEU A 1 109 ? -3.988 4.870 9.813 1.00 77.19 109 LEU A O 1
ATOM 819 N N . LYS A 1 110 ? -3.762 6.361 8.148 1.00 75.19 110 LYS A N 1
ATOM 820 C CA . LYS A 1 110 ? -4.413 7.457 8.888 1.00 75.19 110 LYS A CA 1
ATOM 821 C C . LYS A 1 110 ? -5.879 7.145 9.188 1.00 75.19 110 LYS A C 1
ATOM 823 O O . LYS A 1 110 ? -6.326 7.349 10.317 1.00 75.19 110 LYS A O 1
ATOM 828 N N . TYR A 1 111 ? -6.620 6.618 8.212 1.00 75.69 111 TYR A N 1
ATOM 829 C CA . TYR A 1 111 ? -8.011 6.207 8.429 1.00 75.69 111 TYR A CA 1
ATOM 830 C C . TYR A 1 111 ? -8.125 5.038 9.406 1.00 75.69 111 TYR A C 1
ATOM 832 O O . TYR A 1 111 ? -9.017 5.044 10.254 1.00 75.69 111 TYR A O 1
ATOM 840 N N . GLN A 1 112 ? -7.194 4.082 9.358 1.00 74.19 112 GLN A N 1
ATOM 841 C CA . GLN A 1 112 ? -7.148 2.975 10.311 1.00 74.19 112 GLN A CA 1
ATOM 842 C C . GLN A 1 112 ? -7.002 3.489 11.751 1.00 74.19 112 GLN A C 1
ATOM 844 O O . GLN A 1 112 ? -7.783 3.100 12.619 1.00 74.19 112 GLN A O 1
ATOM 849 N N . GLN A 1 113 ? -6.076 4.419 11.996 1.00 75.06 113 GLN A N 1
ATOM 850 C CA . GLN A 1 113 ? -5.878 5.018 13.321 1.00 75.06 113 GLN A CA 1
ATOM 851 C C . GLN A 1 113 ? -7.127 5.758 13.821 1.00 75.06 113 GLN A C 1
ATOM 853 O O . GLN A 1 113 ? -7.538 5.568 14.966 1.00 75.06 113 GLN A O 1
ATOM 858 N N . LEU A 1 114 ? -7.767 6.552 12.956 1.00 76.38 114 LEU A N 1
ATOM 859 C CA . LEU A 1 114 ? -9.004 7.261 13.297 1.00 76.38 114 LEU A CA 1
ATOM 860 C C . LEU A 1 114 ? -10.158 6.295 13.592 1.00 76.38 114 LEU A C 1
ATOM 862 O O . LEU A 1 114 ? -10.871 6.473 14.578 1.00 76.38 114 LEU A O 1
ATOM 866 N N . SER A 1 115 ? -10.325 5.251 12.777 1.00 76.94 115 SER A N 1
ATOM 867 C CA . SER A 1 115 ? -11.385 4.255 12.972 1.00 76.94 115 SER A CA 1
ATOM 868 C C . SER A 1 115 ? -11.218 3.479 14.281 1.00 76.94 115 SER A C 1
ATOM 870 O O . SER A 1 115 ? -12.189 3.295 15.013 1.00 76.94 115 SER A O 1
ATOM 872 N N . LEU A 1 116 ? -9.984 3.106 14.632 1.00 80.31 116 LEU A N 1
ATOM 873 C CA . LEU A 1 116 ? -9.672 2.432 15.890 1.00 80.31 116 LEU A CA 1
ATOM 874 C C . LEU A 1 116 ? -10.003 3.329 17.088 1.00 80.31 116 LEU A C 1
ATOM 876 O O . LEU A 1 116 ? -10.622 2.868 18.046 1.00 80.31 116 LEU A O 1
ATOM 880 N N . LEU A 1 117 ? -9.666 4.619 17.011 1.00 84.25 117 LEU A N 1
ATOM 881 C CA . LEU A 1 117 ? -10.004 5.586 18.054 1.00 84.25 117 LEU A CA 1
ATOM 882 C C . LEU A 1 117 ? -11.523 5.715 18.246 1.00 84.25 117 LEU A C 1
ATOM 884 O O . LEU A 1 117 ? -11.999 5.675 19.380 1.00 84.25 117 LEU A O 1
ATOM 888 N N . ILE A 1 118 ? -12.292 5.798 17.156 1.00 82.62 118 ILE A N 1
ATOM 889 C CA . ILE A 1 118 ? -13.762 5.866 17.213 1.00 82.62 118 ILE A CA 1
ATOM 890 C C . ILE A 1 118 ? -14.344 4.610 17.874 1.00 82.62 118 ILE A C 1
ATOM 892 O O . ILE A 1 118 ? -15.213 4.718 18.740 1.00 82.62 118 ILE A O 1
ATOM 896 N N . ILE A 1 119 ? -13.844 3.424 17.513 1.00 84.75 119 ILE A N 1
ATOM 897 C CA . ILE A 1 119 ? -14.302 2.154 18.090 1.00 84.75 119 ILE A CA 1
ATOM 898 C C . ILE A 1 119 ? -14.010 2.091 19.594 1.00 84.75 119 ILE A C 1
ATOM 900 O O . ILE A 1 119 ? -14.880 1.674 20.358 1.00 84.75 119 ILE A O 1
ATOM 904 N N . ILE A 1 120 ? -12.831 2.542 20.040 1.00 85.25 120 ILE A N 1
ATOM 905 C CA . ILE A 1 120 ? -12.491 2.590 21.472 1.00 85.25 120 ILE A CA 1
ATOM 906 C C . ILE A 1 120 ? -13.455 3.508 22.226 1.00 85.25 120 IL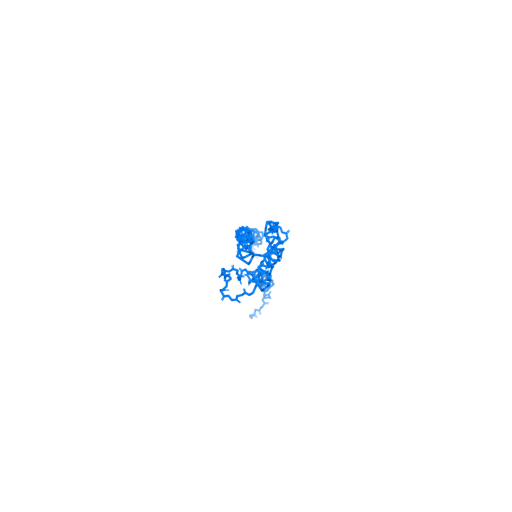E A C 1
ATOM 908 O O . ILE A 1 120 ? -13.988 3.111 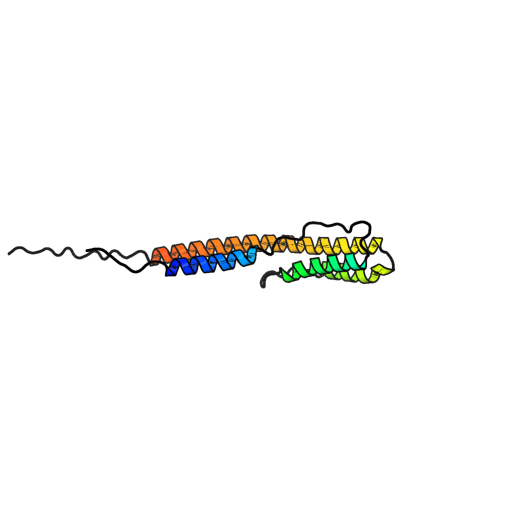23.263 1.00 85.25 120 ILE A O 1
ATOM 912 N N . VAL A 1 121 ? -13.719 4.710 21.705 1.00 88.56 121 VAL A N 1
ATOM 913 C CA . VAL A 1 121 ? -14.651 5.655 22.341 1.00 88.56 121 VAL A CA 1
ATOM 914 C C . VAL A 1 121 ? -16.050 5.046 22.443 1.00 88.56 121 VAL A C 1
ATOM 916 O O . VAL A 1 121 ? -16.665 5.093 23.510 1.00 88.56 121 VAL A O 1
ATOM 919 N N . LEU A 1 122 ? -16.534 4.418 21.367 1.00 88.69 122 LEU A N 1
ATOM 920 C CA . LEU A 1 122 ? -17.836 3.754 21.351 1.00 88.69 122 LEU A CA 1
ATOM 921 C C . LEU A 1 122 ? -17.901 2.605 22.371 1.00 88.69 122 LEU A C 1
ATOM 923 O O . LEU A 1 122 ? -18.888 2.473 23.094 1.00 88.69 122 LEU A O 1
ATOM 927 N N . ALA A 1 123 ? -16.843 1.796 22.458 1.00 88.50 123 ALA A N 1
ATOM 928 C CA . ALA A 1 123 ? -16.758 0.676 23.390 1.00 88.50 123 ALA A CA 1
ATOM 929 C C . ALA A 1 123 ? -16.787 1.143 24.854 1.00 88.50 123 ALA A C 1
ATOM 931 O O . ALA A 1 123 ? -17.525 0.577 25.663 1.00 88.50 123 ALA A O 1
ATOM 932 N N . VAL A 1 124 ? -16.045 2.204 25.193 1.00 90.44 124 VAL A N 1
ATOM 933 C CA . VAL A 1 124 ? -16.060 2.801 26.540 1.00 90.44 124 VAL A CA 1
ATOM 934 C C . VAL A 1 124 ? -17.438 3.377 26.864 1.00 90.44 124 VAL A C 1
ATOM 936 O O . VAL A 1 124 ? -17.950 3.159 27.963 1.00 90.44 124 VAL A O 1
ATOM 939 N N . PHE A 1 125 ? -18.069 4.061 25.906 1.00 92.06 125 PHE A N 1
ATOM 940 C CA . PHE A 1 125 ? -19.414 4.605 26.078 1.00 92.06 125 PHE A CA 1
ATOM 941 C C . PHE A 1 125 ? -20.441 3.501 26.363 1.00 92.06 125 PHE A C 1
ATOM 943 O O . PHE A 1 125 ? -21.174 3.587 27.347 1.00 92.06 125 PHE A O 1
ATOM 950 N N . LEU A 1 126 ? -20.442 2.427 25.567 1.00 89.94 126 LEU A N 1
ATOM 951 C CA . LEU A 1 126 ? -21.298 1.255 25.777 1.00 89.94 126 LEU A CA 1
ATOM 952 C C . LEU A 1 126 ? -21.052 0.594 27.137 1.00 89.94 126 LEU A C 1
ATOM 954 O O . LEU A 1 126 ? -22.012 0.266 27.834 1.00 89.94 126 LEU A O 1
ATOM 958 N N . ALA A 1 127 ? -19.788 0.435 27.540 1.00 87.75 127 ALA A N 1
ATOM 959 C CA . ALA A 1 127 ? -19.434 -0.133 28.839 1.00 87.75 127 ALA A CA 1
ATOM 960 C C . ALA A 1 127 ? -19.953 0.726 30.008 1.00 87.75 127 ALA A C 1
ATOM 962 O O . ALA A 1 127 ? -20.517 0.190 30.964 1.00 87.75 127 ALA A O 1
ATOM 963 N N . ALA A 1 128 ? -19.825 2.053 29.917 1.00 86.88 128 ALA A N 1
ATOM 964 C CA . ALA A 1 128 ? -20.345 2.983 30.919 1.00 86.88 128 ALA A CA 1
ATOM 965 C C . ALA A 1 128 ? -21.880 2.942 31.004 1.00 86.88 128 ALA A C 1
ATOM 967 O O . ALA A 1 128 ? -22.449 2.943 32.099 1.00 86.88 128 ALA A O 1
ATOM 968 N N . LEU A 1 129 ? -22.550 2.851 29.853 1.00 89.12 129 LEU A N 1
ATOM 969 C CA . LEU A 1 129 ? -24.004 2.733 29.756 1.00 89.12 129 LEU A CA 1
ATOM 970 C C . LEU A 1 129 ? -24.488 1.432 30.417 1.00 89.12 129 LEU A C 1
ATOM 972 O O . LEU A 1 129 ? -25.404 1.460 31.240 1.00 89.12 129 LEU A O 1
ATOM 976 N N . LEU A 1 130 ? -23.808 0.312 30.145 1.00 87.88 130 LEU A N 1
ATOM 977 C CA . LEU A 1 130 ? -24.084 -0.979 30.782 1.00 87.88 130 LEU A CA 1
ATOM 978 C C . LEU A 1 130 ? -23.908 -0.913 32.305 1.00 87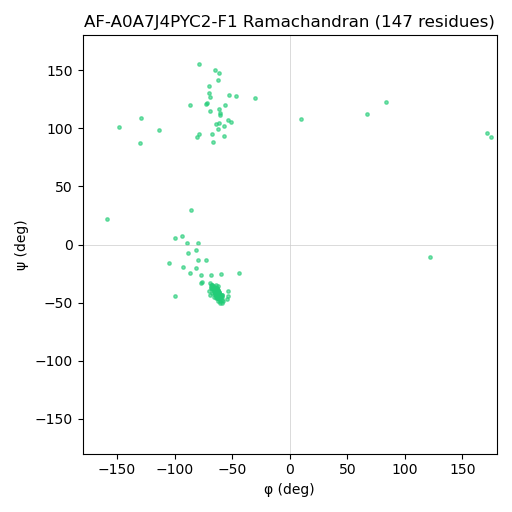.88 130 LEU A C 1
ATOM 980 O O . LEU A 1 130 ? -24.764 -1.386 33.054 1.00 87.88 130 LEU A O 1
ATOM 984 N N . TYR A 1 131 ? -22.819 -0.291 32.763 1.00 86.12 131 TYR A N 1
ATOM 985 C CA . TYR A 1 131 ? -22.531 -0.122 34.185 1.00 86.12 131 TYR A CA 1
ATOM 986 C C . TYR A 1 131 ? -23.613 0.698 34.899 1.00 86.12 131 TYR A C 1
ATOM 988 O O . TYR A 1 131 ? -24.037 0.344 36.002 1.00 86.12 131 TYR A O 1
ATOM 996 N N . PHE A 1 132 ? -24.113 1.763 34.265 1.00 83.62 132 PHE A N 1
ATOM 997 C CA . PHE A 1 132 ? -25.192 2.575 34.825 1.00 83.62 132 PHE A CA 1
ATOM 998 C C . PHE A 1 132 ? -26.504 1.787 34.954 1.00 83.62 132 PHE A C 1
ATOM 1000 O O . PHE A 1 132 ? -27.164 1.870 35.991 1.00 83.62 132 PHE A O 1
ATOM 1007 N N . PHE A 1 133 ? -26.857 0.979 33.949 1.00 82.00 133 PHE A N 1
ATOM 1008 C CA . PHE A 1 133 ? -28.055 0.133 33.994 1.00 82.00 133 PHE A CA 1
ATOM 1009 C C . PHE A 1 133 ? -27.958 -1.011 35.010 1.00 82.00 133 PHE A C 1
ATOM 1011 O O . PHE A 1 133 ? -28.955 -1.336 35.653 1.00 82.00 133 PHE A O 1
ATOM 1018 N N . MET A 1 134 ? -26.778 -1.614 35.183 1.00 78.31 134 MET A N 1
ATOM 1019 C CA . MET A 1 134 ? -26.576 -2.719 36.130 1.00 78.31 134 MET A CA 1
ATOM 1020 C C . MET A 1 134 ? -26.382 -2.261 37.578 1.00 78.31 134 MET A C 1
ATOM 1022 O O . MET A 1 134 ? -26.300 -3.109 38.468 1.00 78.31 134 MET A O 1
ATOM 1026 N N . ARG A 1 135 ? -26.322 -0.949 37.853 1.00 64.00 135 ARG A N 1
ATOM 1027 C CA . ARG A 1 135 ? -26.175 -0.441 39.220 1.00 64.00 135 ARG A CA 1
ATOM 1028 C C . ARG A 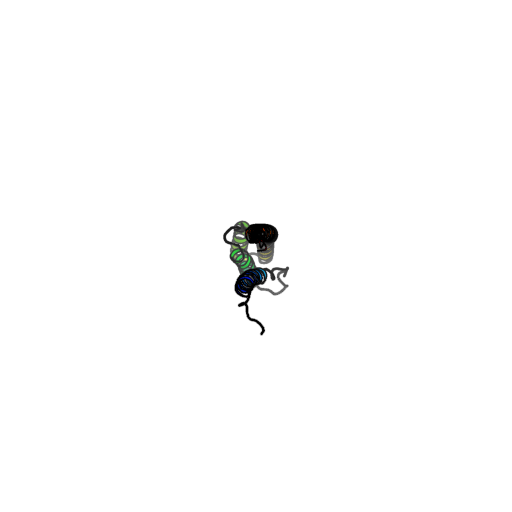1 135 ? -27.378 -0.916 40.051 1.00 64.00 135 ARG A C 1
ATOM 1030 O O . ARG A 1 135 ? -28.503 -0.488 39.779 1.00 64.00 135 ARG A O 1
ATOM 1037 N N . PRO A 1 136 ? -27.185 -1.800 41.049 1.00 57.72 136 PRO A N 1
ATOM 1038 C CA . PRO A 1 136 ? -28.296 -2.406 41.761 1.00 57.72 136 PRO A CA 1
ATOM 1039 C C . PRO A 1 136 ? -29.088 -1.301 42.453 1.00 57.72 136 PRO A C 1
ATOM 1041 O O . PRO A 1 136 ? -28.576 -0.597 43.327 1.00 57.72 136 PRO A O 1
ATOM 1044 N N . ARG A 1 137 ? -30.353 -1.128 42.047 1.00 57.16 137 ARG A N 1
ATOM 1045 C CA . ARG A 1 137 ? -31.326 -0.346 42.811 1.00 57.16 137 ARG A CA 1
ATOM 1046 C C . ARG A 1 137 ? -31.387 -0.984 44.190 1.00 57.16 137 ARG A C 1
ATOM 1048 O O . ARG A 1 137 ? -31.989 -2.042 44.354 1.00 57.16 137 ARG A O 1
ATOM 1055 N N . SER A 1 138 ? -30.721 -0.350 45.154 1.00 49.34 138 SER A N 1
ATOM 1056 C CA . SER A 1 138 ? -30.791 -0.710 46.563 1.00 49.34 138 SER A CA 1
ATOM 1057 C C . SER A 1 138 ? -32.266 -0.797 46.934 1.00 49.34 138 SER A C 1
ATOM 1059 O O . SER A 1 138 ? -32.969 0.216 47.000 1.00 49.34 138 SER A O 1
ATOM 1061 N N . ARG A 1 139 ? -32.765 -2.030 47.085 1.00 53.53 139 ARG A N 1
ATOM 1062 C CA . ARG A 1 139 ? -34.059 -2.281 47.703 1.00 53.53 139 ARG A CA 1
ATOM 1063 C C . ARG A 1 139 ? -33.900 -1.754 49.119 1.00 53.53 139 ARG A C 1
ATOM 1065 O O . ARG A 1 139 ? -33.289 -2.416 49.951 1.00 53.53 139 ARG A O 1
ATOM 1072 N N . LYS A 1 140 ? -34.395 -0.538 49.370 1.00 52.09 140 LYS A N 1
ATOM 1073 C CA . LYS A 1 140 ? -34.598 -0.021 50.722 1.00 52.09 140 LYS A CA 1
ATOM 1074 C C . LYS A 1 140 ? -35.517 -1.017 51.421 1.00 52.09 140 LYS A C 1
ATOM 1076 O O . LYS A 1 140 ? -36.731 -0.980 51.244 1.00 52.09 140 LYS A O 1
ATOM 1081 N N . GLY A 1 141 ? -34.900 -1.963 52.125 1.00 51.38 141 GLY A N 1
ATOM 1082 C CA . GLY A 1 141 ? -35.572 -2.924 52.974 1.00 51.38 141 GLY A CA 1
ATOM 1083 C C . GLY A 1 141 ? -36.395 -2.146 53.981 1.00 51.38 141 GLY A C 1
ATOM 1084 O O . GLY A 1 141 ? -35.872 -1.298 54.706 1.00 51.38 141 GLY A O 1
ATOM 1085 N N . SER A 1 142 ? -37.699 -2.390 53.933 1.00 52.97 142 SER A N 1
ATOM 1086 C CA . SER A 1 142 ? -38.681 -1.858 54.861 1.00 52.97 142 SER A CA 1
ATOM 1087 C C . SER A 1 142 ? -38.175 -2.034 56.289 1.00 52.97 142 SER A C 1
ATOM 1089 O O . SER A 1 142 ? -37.772 -3.127 56.687 1.00 52.97 142 SER A O 1
ATOM 1091 N N . LYS A 1 143 ? -38.166 -0.941 57.052 1.00 52.97 143 LYS A N 1
ATOM 1092 C CA . LYS A 1 143 ? -37.871 -0.945 58.482 1.00 52.97 143 LYS A CA 1
ATOM 1093 C C . LYS A 1 143 ? -39.026 -1.695 59.155 1.00 52.97 143 LYS A C 1
ATOM 1095 O O . LYS A 1 143 ? -40.028 -1.081 59.515 1.00 52.97 143 LYS A O 1
ATOM 1100 N N . VAL A 1 144 ? -38.922 -3.019 59.268 1.00 61.59 144 VAL A N 1
ATOM 1101 C CA . VAL A 1 144 ? -39.869 -3.825 60.044 1.00 61.59 144 VAL A CA 1
ATOM 1102 C C . VAL A 1 144 ? -39.661 -3.435 61.504 1.00 61.59 144 VAL A C 1
ATOM 1104 O O . VAL A 1 144 ? -38.738 -3.897 62.170 1.00 61.59 144 VAL A O 1
ATOM 1107 N N . ARG A 1 145 ? -40.482 -2.493 61.983 1.00 55.97 145 ARG A N 1
ATOM 1108 C CA . ARG A 1 145 ? -40.635 -2.224 63.411 1.00 55.97 145 ARG A CA 1
ATOM 1109 C C . ARG A 1 145 ? -41.238 -3.483 64.019 1.00 55.97 145 ARG A C 1
ATOM 1111 O O . ARG A 1 145 ? -42.432 -3.721 63.862 1.00 55.97 145 ARG A O 1
ATOM 1118 N N . HIS A 1 146 ? -40.419 -4.273 64.702 1.00 46.16 146 HIS A N 1
ATOM 1119 C CA . HIS A 1 146 ? -40.933 -5.221 65.678 1.00 46.16 146 HIS A CA 1
ATOM 1120 C C . HIS A 1 146 ? -41.656 -4.416 66.763 1.00 46.16 146 HIS A C 1
ATOM 1122 O O 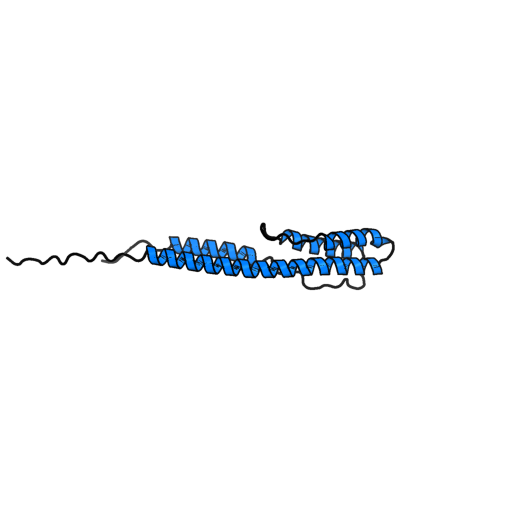. HIS A 1 146 ? -41.039 -3.710 67.559 1.00 46.16 146 HIS A O 1
ATOM 1128 N N . LEU A 1 147 ? -42.986 -4.461 66.716 1.00 58.72 147 LEU A N 1
ATOM 1129 C CA . LEU A 1 147 ? -43.852 -4.042 67.804 1.00 58.72 147 LEU A CA 1
ATOM 1130 C C . LEU A 1 147 ? -43.689 -5.058 68.936 1.00 58.72 147 LEU A C 1
ATOM 1132 O O . LEU A 1 147 ? -44.013 -6.230 68.780 1.00 58.72 147 LEU A O 1
ATOM 1136 N N . SER A 1 148 ? -43.154 -4.570 70.051 1.00 46.75 148 SER A N 1
ATOM 1137 C CA . SER A 1 148 ? -43.224 -5.183 71.375 1.00 46.75 148 SER A CA 1
ATOM 1138 C C . SER A 1 148 ? -44.675 -5.497 71.742 1.00 46.75 148 SER A C 1
ATOM 1140 O O . SER A 1 148 ? -45.497 -4.577 71.730 1.00 46.75 148 SER A O 1
ATOM 1142 N N . LYS A 1 149 ? -44.945 -6.737 72.155 1.00 47.56 149 LYS A N 1
ATOM 1143 C CA . LYS A 1 149 ? -45.860 -7.092 73.248 1.00 47.56 149 LYS A CA 1
ATOM 1144 C C . LYS A 1 149 ? -45.533 -8.488 73.757 1.00 47.56 149 LYS A C 1
ATOM 1146 O O . LYS A 1 149 ? -45.272 -9.358 72.901 1.00 47.56 149 LYS A O 1
#

Sequence (149 aa):
MSTSDPVPYRHLLCIAVLAALFYGAAANAQSAGATGYGYGMGASAAINSTASYVNSINQSSYLIFYPNLTGAYNYLNMARNESQTNLTYTYLLLGKARASAQVQQQILLKYQQLSLLIIIVLAVFLAALLYFFMRPRSRKGSKVRHLSK